Protein AF-A0A7X1TW74-F1 (afdb_monomer)

pLDDT: mean 95.09, std 2.96, range [79.56, 97.81]

Structure (mmCIF, N/CA/C/O backbone):
data_AF-A0A7X1TW74-F1
#
_entry.id   AF-A0A7X1TW74-F1
#
loop_
_atom_site.group_PDB
_atom_site.id
_atom_site.type_symbol
_atom_site.label_atom_id
_atom_site.label_alt_id
_atom_site.label_comp_id
_atom_site.label_asym_id
_atom_site.label_entity_id
_atom_site.label_seq_id
_atom_site.pdbx_PDB_ins_code
_atom_site.Cartn_x
_atom_site.Cartn_y
_atom_site.Cartn_z
_atom_site.occupancy
_atom_site.B_iso_or_equiv
_atom_site.auth_seq_id
_atom_site.auth_comp_id
_atom_site.auth_asym_id
_atom_site.auth_atom_id
_atom_site.pdbx_PDB_model_num
ATOM 1 N N . MET A 1 1 ? -10.858 0.693 2.708 1.00 92.69 1 MET A N 1
ATOM 2 C CA . MET A 1 1 ? -10.734 1.064 1.268 1.00 92.69 1 MET A CA 1
ATOM 3 C C . MET A 1 1 ? -9.280 0.888 0.865 1.00 92.69 1 MET A C 1
ATOM 5 O O . MET A 1 1 ? -8.435 1.128 1.715 1.00 92.69 1 MET A O 1
ATOM 9 N N . LYS A 1 2 ? -8.980 0.467 -0.370 1.00 95.00 2 LYS A N 1
ATOM 10 C CA . LYS A 1 2 ? -7.589 0.319 -0.832 1.00 95.00 2 LYS A CA 1
ATOM 11 C C . LYS A 1 2 ? -7.163 1.531 -1.656 1.00 95.00 2 LYS A C 1
ATOM 13 O O . LYS A 1 2 ? -7.929 1.965 -2.514 1.00 95.00 2 LYS A O 1
ATOM 18 N N . ILE A 1 3 ? -5.971 2.057 -1.389 1.00 96.38 3 ILE A N 1
ATOM 19 C CA . ILE A 1 3 ? -5.358 3.169 -2.127 1.00 96.38 3 ILE A CA 1
ATOM 20 C C . ILE A 1 3 ? -3.963 2.732 -2.567 1.00 96.38 3 ILE A C 1
ATOM 22 O O . ILE A 1 3 ? -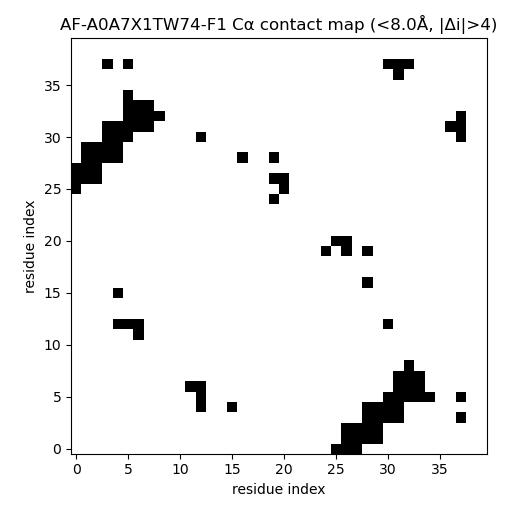3.174 2.299 -1.734 1.00 96.38 3 ILE A O 1
ATOM 26 N N . LEU A 1 4 ? -3.663 2.860 -3.859 1.00 96.88 4 LEU A N 1
ATOM 2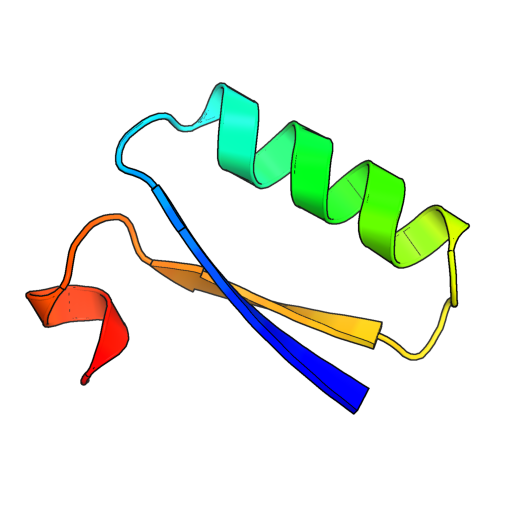7 C CA . LEU A 1 4 ? -2.319 2.680 -4.405 1.00 96.88 4 LEU A CA 1
ATOM 28 C C . LEU A 1 4 ? -1.669 4.050 -4.595 1.00 96.88 4 LEU A C 1
ATOM 30 O O . LEU A 1 4 ? -2.232 4.912 -5.271 1.00 96.88 4 LEU A O 1
ATOM 34 N N . VAL A 1 5 ? -0.491 4.236 -4.008 1.00 96.25 5 VAL A N 1
ATOM 35 C CA . VAL A 1 5 ? 0.344 5.425 -4.180 1.00 96.25 5 VAL A CA 1
ATOM 36 C C . VAL A 1 5 ? 1.561 5.046 -5.016 1.00 96.25 5 VAL A C 1
ATOM 38 O O . VAL A 1 5 ? 2.239 4.067 -4.705 1.00 96.25 5 VAL A O 1
ATOM 41 N N . VAL A 1 6 ? 1.829 5.818 -6.070 1.00 97.06 6 VAL A N 1
ATOM 42 C CA . VAL A 1 6 ? 2.965 5.601 -6.974 1.00 97.06 6 VAL A CA 1
ATOM 43 C C . VAL A 1 6 ? 3.830 6.854 -6.992 1.00 97.06 6 VAL A C 1
ATOM 45 O O . VAL A 1 6 ? 3.389 7.884 -7.499 1.00 97.06 6 VAL A O 1
ATOM 48 N N . ASP A 1 7 ? 5.029 6.770 -6.421 1.00 97.50 7 ASP A N 1
ATOM 49 C CA . ASP A 1 7 ? 6.003 7.867 -6.375 1.00 97.50 7 ASP A CA 1
ATOM 50 C C . ASP A 1 7 ? 7.421 7.298 -6.197 1.00 97.50 7 ASP A C 1
ATOM 52 O O . ASP A 1 7 ? 7.628 6.355 -5.431 1.00 97.50 7 ASP A O 1
ATOM 56 N N . ASP A 1 8 ? 8.407 7.856 -6.896 1.00 96.06 8 ASP A N 1
ATOM 57 C CA . ASP A 1 8 ? 9.803 7.413 -6.843 1.00 96.06 8 ASP A CA 1
ATOM 58 C C . ASP A 1 8 ? 10.564 7.949 -5.615 1.00 96.06 8 ASP A C 1
ATOM 60 O O . ASP A 1 8 ? 11.671 7.486 -5.315 1.00 96.06 8 ASP A O 1
ATOM 64 N N . HIS A 1 9 ? 9.966 8.868 -4.848 1.00 97.81 9 HIS A N 1
ATOM 65 C CA . HIS A 1 9 ? 10.550 9.459 -3.650 1.00 97.81 9 HIS A CA 1
ATOM 66 C C . HIS A 1 9 ? 10.059 8.766 -2.366 1.00 97.81 9 HIS A C 1
ATOM 68 O O . HIS A 1 9 ? 8.902 8.925 -1.964 1.00 97.81 9 HIS A O 1
ATOM 74 N N . PRO A 1 10 ? 10.953 8.106 -1.599 1.00 93.94 10 PRO A N 1
ATOM 75 C CA . PRO A 1 10 ? 10.574 7.413 -0.363 1.00 93.94 10 PRO A CA 1
ATOM 76 C C . PRO A 1 10 ? 9.911 8.315 0.687 1.00 93.94 10 PRO A C 1
ATOM 78 O O . PRO A 1 10 ? 9.034 7.876 1.425 1.00 93.94 10 PRO A O 1
ATOM 81 N N . LEU A 1 11 ? 10.311 9.590 0.751 1.00 96.94 11 LEU A N 1
ATOM 82 C CA . LEU A 1 11 ? 9.759 10.546 1.713 1.00 96.94 11 LEU A CA 1
ATOM 83 C C . LEU A 1 11 ? 8.275 10.849 1.447 1.00 96.94 11 LEU A C 1
ATOM 85 O O . LEU A 1 11 ? 7.515 11.049 2.394 1.00 96.94 11 LEU A O 1
ATOM 89 N N . ILE A 1 12 ? 7.864 10.879 0.177 1.00 9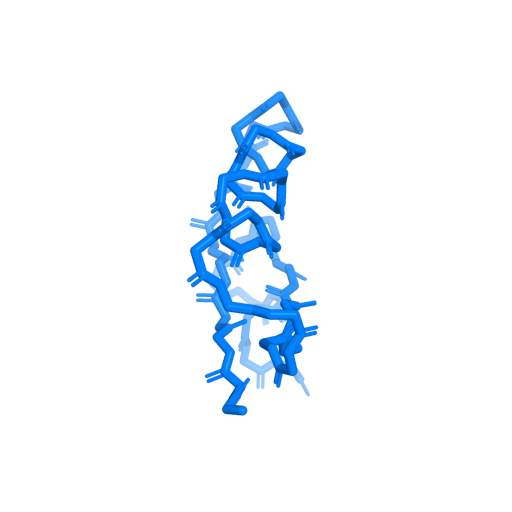6.19 12 ILE A N 1
ATOM 90 C CA . ILE A 1 12 ? 6.480 11.170 -0.214 1.00 96.19 12 ILE A CA 1
ATOM 91 C C . ILE A 1 12 ? 5.566 9.997 0.144 1.00 96.19 12 ILE A C 1
ATOM 93 O O . ILE A 1 12 ? 4.494 10.217 0.708 1.00 96.19 12 ILE A O 1
ATOM 97 N N . LEU A 1 13 ? 6.015 8.761 -0.098 1.00 95.88 13 LEU A N 1
ATOM 98 C CA . LEU A 1 13 ? 5.269 7.550 0.257 1.00 95.88 13 LEU A CA 1
ATOM 99 C C . LEU A 1 13 ? 4.971 7.486 1.762 1.00 95.88 13 LEU A C 1
ATOM 101 O O . LEU A 1 13 ? 3.817 7.314 2.158 1.00 95.88 13 LEU A O 1
ATOM 105 N N . GLU A 1 14 ? 5.979 7.719 2.606 1.00 95.50 14 GLU A N 1
ATOM 106 C CA . GLU A 1 14 ? 5.807 7.707 4.065 1.00 95.50 14 GLU A CA 1
ATOM 107 C C . GLU A 1 14 ? 4.882 8.832 4.556 1.00 95.50 14 GLU A C 1
ATOM 109 O O . GLU A 1 14 ? 4.010 8.604 5.401 1.00 95.50 14 GLU A O 1
ATOM 114 N N . ALA A 1 15 ? 5.013 10.040 3.995 1.00 96.62 15 ALA A N 1
ATOM 115 C CA . ALA A 1 15 ? 4.142 11.162 4.339 1.00 96.62 15 ALA A CA 1
ATOM 116 C C . ALA A 1 15 ? 2.676 10.878 3.974 1.00 96.62 15 ALA A C 1
ATOM 118 O O . ALA A 1 15 ? 1.780 11.085 4.797 1.00 96.62 15 ALA A O 1
ATOM 119 N N . LEU A 1 16 ? 2.420 10.360 2.768 1.00 96.44 16 LEU A N 1
ATOM 120 C CA . LEU A 1 16 ? 1.069 10.022 2.318 1.00 96.44 16 LEU A CA 1
ATOM 121 C C . LEU A 1 16 ? 0.467 8.889 3.143 1.00 96.44 16 LEU A C 1
ATOM 123 O O . LEU A 1 16 ? -0.699 8.965 3.519 1.00 96.44 16 LEU A O 1
ATOM 127 N N . LYS A 1 17 ? 1.254 7.876 3.501 1.00 94.31 17 LYS A N 1
ATOM 128 C CA . LYS A 1 17 ? 0.809 6.792 4.380 1.00 94.31 17 LYS A CA 1
ATOM 129 C C . LYS A 1 17 ? 0.336 7.309 5.736 1.00 94.31 17 LYS A C 1
ATOM 131 O O . LYS A 1 17 ? -0.704 6.865 6.221 1.00 94.31 17 LYS A O 1
ATOM 136 N N . GLN A 1 18 ? 1.066 8.250 6.335 1.00 94.81 18 GLN A N 1
ATOM 137 C CA . GLN A 1 18 ? 0.674 8.862 7.603 1.00 94.81 18 GLN A CA 1
ATOM 138 C C . GLN A 1 18 ? -0.621 9.673 7.455 1.00 94.81 18 GLN A C 1
ATOM 140 O O . GLN A 1 18 ? -1.581 9.427 8.181 1.00 94.81 18 GLN A O 1
ATOM 145 N N . VAL A 1 19 ? -0.685 10.562 6.459 1.00 96.19 19 VAL A N 1
ATOM 146 C CA . VAL A 1 19 ? -1.868 11.400 6.196 1.00 96.19 19 VAL A CA 1
ATOM 147 C C . VAL A 1 19 ? -3.116 10.553 5.914 1.00 96.19 19 VAL A C 1
ATOM 149 O O . VAL A 1 19 ? -4.198 10.856 6.412 1.00 96.19 19 VAL A O 1
ATOM 152 N N . LEU A 1 20 ? -2.982 9.475 5.137 1.00 95.44 20 LEU A N 1
ATOM 153 C CA . LEU A 1 20 ? -4.099 8.598 4.779 1.00 95.44 20 LEU A CA 1
ATOM 154 C C . LEU A 1 20 ? -4.594 7.759 5.963 1.00 95.44 20 LEU A C 1
ATOM 156 O O . LEU A 1 20 ? -5.800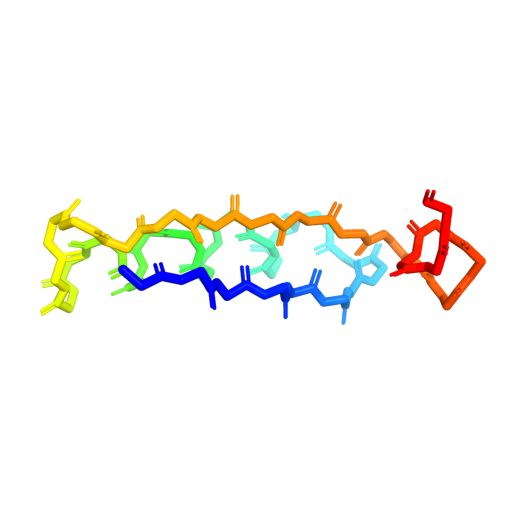 7.552 6.086 1.00 95.44 20 LEU A O 1
ATOM 160 N N . ARG A 1 21 ? -3.703 7.317 6.858 1.00 91.75 21 ARG A N 1
ATOM 161 C CA . ARG A 1 21 ? -4.110 6.663 8.113 1.00 91.75 21 ARG A CA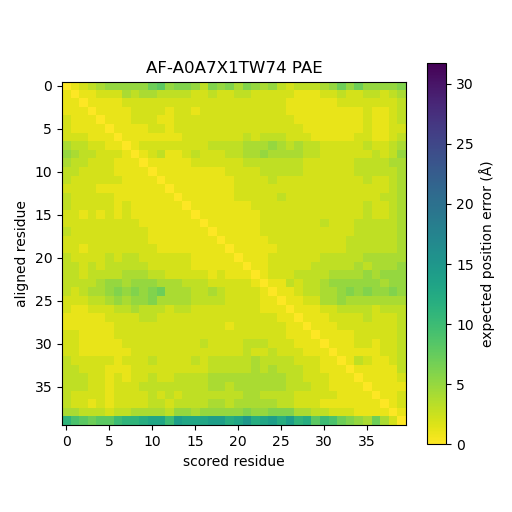 1
ATOM 162 C C . ARG A 1 21 ? -4.866 7.615 9.033 1.00 91.75 21 ARG A C 1
ATOM 164 O O . ARG A 1 21 ? -5.864 7.209 9.621 1.00 91.75 21 ARG A O 1
ATOM 171 N N . ASP A 1 22 ? -4.409 8.863 9.130 1.00 94.56 22 ASP A N 1
ATOM 172 C CA . ASP A 1 22 ? -5.051 9.888 9.960 1.00 94.56 22 ASP A CA 1
ATOM 173 C C . ASP A 1 22 ? -6.428 10.293 9.402 1.00 94.56 22 ASP A C 1
ATOM 175 O O . ASP A 1 22 ? -7.331 10.636 10.165 1.00 94.56 22 ASP A O 1
ATOM 179 N N . LEU A 1 23 ? -6.618 10.208 8.078 1.00 95.06 23 LEU A N 1
ATOM 180 C CA . LEU A 1 23 ? -7.906 10.445 7.423 1.00 95.06 23 LEU A CA 1
ATOM 181 C C . LEU A 1 23 ? -8.944 9.370 7.773 1.00 95.06 23 LEU A C 1
ATOM 183 O O . LEU A 1 23 ? -10.094 9.700 8.066 1.00 95.06 23 LEU A O 1
ATOM 187 N N . HIS A 1 24 ? -8.571 8.091 7.689 1.00 94.75 24 HIS A N 1
ATOM 188 C CA . HIS A 1 24 ? -9.459 6.986 8.042 1.00 94.75 24 HIS A CA 1
ATOM 189 C C . HIS A 1 24 ? -8.652 5.718 8.382 1.00 94.75 24 HIS A C 1
ATOM 191 O O . HIS A 1 24 ? -7.916 5.220 7.526 1.00 94.75 24 HIS A O 1
ATOM 197 N N . PRO A 1 25 ? -8.838 5.118 9.574 1.00 88.69 25 PRO A N 1
ATOM 198 C CA . PRO A 1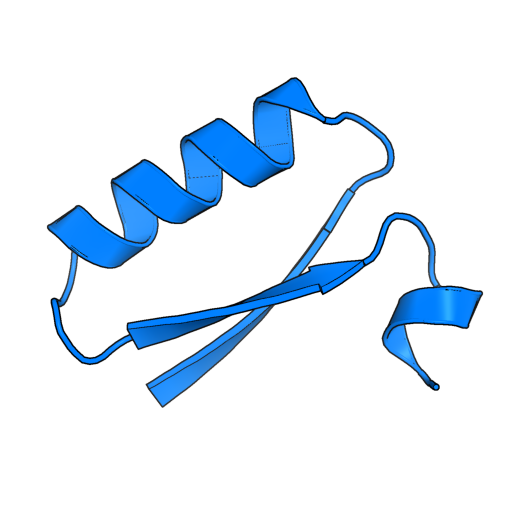 25 ? -7.985 4.027 10.060 1.00 88.69 25 PRO A CA 1
ATOM 199 C C . PRO A 1 25 ? -8.061 2.744 9.215 1.00 88.69 25 PRO A C 1
ATOM 201 O O . PRO A 1 25 ? -7.077 2.019 9.120 1.00 88.69 25 PRO A O 1
ATOM 204 N N . ASP A 1 26 ? -9.193 2.488 8.550 1.00 94.75 26 ASP A N 1
ATOM 205 C CA . ASP A 1 26 ? -9.382 1.301 7.692 1.00 94.75 26 ASP A CA 1
ATOM 206 C C . ASP A 1 26 ? -8.916 1.490 6.228 1.00 94.75 26 ASP A C 1
ATOM 208 O O . ASP A 1 26 ? -9.332 0.751 5.320 1.00 94.75 26 ASP A O 1
ATOM 212 N N . ILE A 1 27 ? -8.119 2.525 5.945 1.00 95.38 27 ILE A N 1
ATOM 213 C CA . ILE A 1 27 ? -7.456 2.668 4.644 1.00 95.38 27 ILE A CA 1
ATOM 214 C C . ILE A 1 27 ? -6.234 1.748 4.600 1.00 95.38 27 ILE A C 1
ATOM 216 O O . ILE A 1 27 ? -5.301 1.867 5.390 1.00 95.38 27 ILE A O 1
ATOM 220 N N . GLU A 1 28 ? -6.228 0.851 3.620 1.00 95.31 28 GLU A N 1
ATOM 221 C CA . GLU A 1 28 ? -5.070 0.038 3.266 1.00 95.31 28 GLU A CA 1
ATOM 222 C C . GLU A 1 28 ? -4.289 0.771 2.172 1.00 95.31 28 GLU A C 1
ATOM 224 O O . GLU A 1 28 ? -4.819 1.021 1.085 1.00 95.31 28 GLU A O 1
ATOM 229 N N . VAL A 1 29 ? -3.044 1.13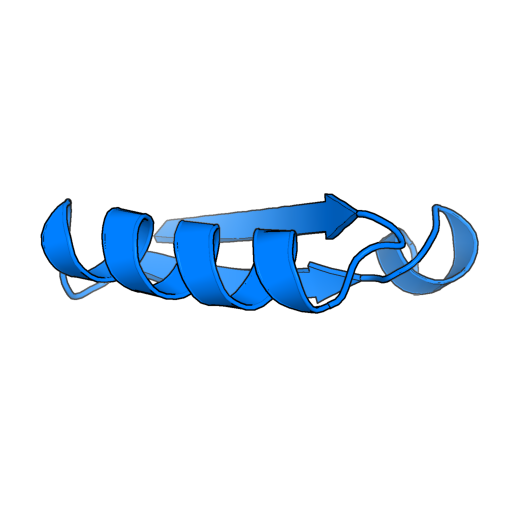6 2.477 1.00 94.75 29 VAL A N 1
ATOM 230 C CA . VAL A 1 29 ? -2.148 1.829 1.545 1.00 94.75 29 VAL A CA 1
ATOM 231 C C . VAL A 1 29 ? -1.200 0.812 0.916 1.00 94.75 29 VAL A C 1
ATOM 233 O O . VAL A 1 29 ? -0.469 0.121 1.625 1.00 94.75 29 VAL A O 1
ATOM 236 N N . LEU A 1 30 ? -1.232 0.737 -0.410 1.00 95.94 30 LEU A N 1
ATOM 237 C CA . LEU A 1 30 ? -0.291 0.013 -1.258 1.00 95.94 30 LEU A CA 1
ATOM 238 C C . LEU A 1 30 ? 0.676 1.031 -1.870 1.00 95.94 30 LEU A C 1
ATOM 240 O O . LEU A 1 30 ? 0.275 2.150 -2.191 1.00 95.94 30 LEU A O 1
ATOM 244 N N . GLU A 1 31 ? 1.937 0.650 -2.041 1.00 95.62 31 GLU A N 1
ATOM 245 C CA . GLU A 1 31 ? 3.000 1.551 -2.490 1.00 95.62 31 GLU A CA 1
ATOM 246 C C . GLU A 1 31 ? 3.744 0.941 -3.679 1.00 95.62 31 GLU A C 1
ATOM 248 O O . GLU A 1 31 ? 4.084 -0.244 -3.668 1.00 95.62 31 GLU A O 1
ATOM 253 N N . ALA A 1 32 ? 4.038 1.770 -4.676 1.00 96.81 32 ALA A N 1
ATOM 254 C CA . ALA A 1 32 ? 4.910 1.439 -5.792 1.00 96.81 32 ALA A CA 1
ATOM 255 C C . ALA A 1 32 ? 5.857 2.609 -6.090 1.00 96.81 32 ALA A C 1
ATOM 257 O O . ALA A 1 32 ? 5.508 3.769 -5.880 1.00 96.81 32 ALA A O 1
ATOM 258 N N . ARG A 1 33 ? 7.062 2.309 -6.582 1.00 96.25 33 ARG A N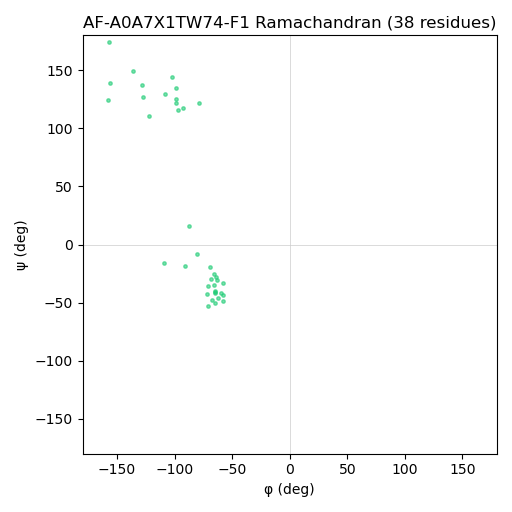 1
ATOM 259 C CA . ARG A 1 33 ? 8.066 3.325 -6.939 1.00 96.25 33 ARG A CA 1
ATOM 260 C C . ARG A 1 33 ? 7.983 3.789 -8.383 1.00 96.25 33 ARG A C 1
ATOM 262 O O . ARG A 1 33 ? 8.536 4.822 -8.733 1.00 96.25 33 ARG A O 1
ATOM 269 N N . ASP A 1 34 ? 7.330 3.006 -9.227 1.00 96.12 34 ASP A N 1
ATOM 270 C CA . ASP A 1 34 ? 7.186 3.285 -10.644 1.00 96.12 34 ASP A CA 1
ATOM 271 C C . ASP A 1 34 ? 5.959 2.565 -11.214 1.00 96.12 34 ASP A C 1
ATOM 273 O O . ASP A 1 34 ? 5.285 1.783 -10.537 1.00 96.12 34 ASP A O 1
ATOM 277 N N . AL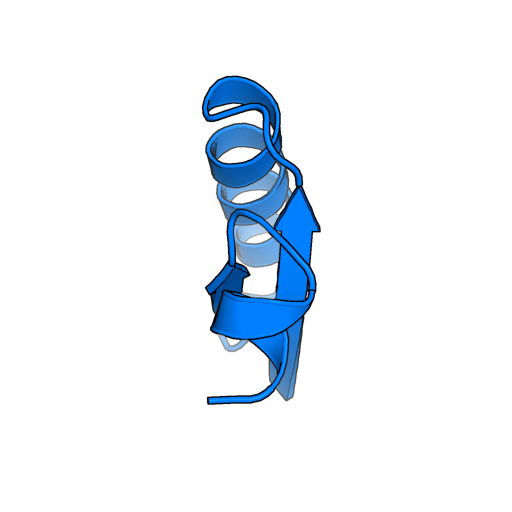A A 1 35 ? 5.662 2.847 -12.482 1.00 96.56 35 ALA A N 1
ATOM 278 C CA . ALA A 1 35 ? 4.522 2.268 -13.180 1.00 96.56 35 ALA A CA 1
ATOM 279 C C . ALA A 1 35 ? 4.633 0.747 -13.379 1.00 96.56 35 ALA A C 1
ATOM 281 O O . ALA A 1 35 ? 3.605 0.090 -13.501 1.00 96.56 35 ALA A O 1
ATOM 282 N N . THR A 1 36 ? 5.846 0.188 -13.415 1.00 97.25 36 THR A N 1
ATOM 283 C CA . THR A 1 36 ? 6.046 -1.259 -13.570 1.00 97.25 36 THR A CA 1
ATOM 284 C C . THR A 1 36 ? 5.616 -1.958 -12.290 1.00 97.25 36 THR A C 1
ATOM 286 O O . THR A 1 36 ? 4.736 -2.811 -12.326 1.00 97.25 36 THR A O 1
ATOM 289 N N . GLN A 1 37 ? 6.147 -1.513 -11.149 1.00 96.12 37 GLN A N 1
ATOM 290 C CA . GLN A 1 37 ? 5.786 -2.042 -9.837 1.00 96.12 37 GLN A CA 1
ATOM 291 C C . GLN A 1 37 ? 4.302 -1.804 -9.502 1.00 96.12 37 GLN A C 1
ATOM 293 O O . GLN A 1 37 ? 3.701 -2.587 -8.780 1.00 96.12 37 GLN A O 1
ATOM 298 N N . ALA A 1 38 ? 3.696 -0.727 -10.011 1.00 95.62 38 ALA A N 1
ATOM 299 C CA . ALA A 1 38 ? 2.290 -0.406 -9.761 1.00 95.62 38 ALA A CA 1
ATOM 300 C C . ALA A 1 38 ? 1.292 -1.367 -10.434 1.00 95.62 38 ALA A C 1
ATOM 302 O O . ALA A 1 38 ? 0.117 -1.370 -10.065 1.00 95.62 38 ALA A O 1
ATOM 303 N N . ILE A 1 39 ? 1.732 -2.109 -11.454 1.00 94.94 39 ILE A N 1
ATOM 304 C CA . ILE A 1 39 ? 0.880 -2.972 -12.285 1.00 94.94 39 ILE A CA 1
ATOM 305 C C . ILE A 1 39 ? 1.139 -4.470 -12.010 1.00 94.94 39 ILE A C 1
ATOM 307 O O . ILE A 1 39 ? 0.299 -5.290 -12.384 1.00 94.94 39 ILE A O 1
ATOM 311 N N . GLU A 1 40 ? 2.257 -4.824 -11.363 1.00 79.56 40 GLU A N 1
ATOM 312 C CA . GLU A 1 40 ? 2.537 -6.185 -10.855 1.00 79.56 40 GLU A CA 1
ATOM 313 C C . GLU A 1 40 ? 1.587 -6.607 -9.721 1.00 79.56 40 GLU A C 1
ATOM 315 O O . GLU A 1 40 ? 1.148 -7.782 -9.750 1.00 79.56 40 GLU A O 1
#

Mean predicted aligned error: 2.4 Å

Foldseek 3Di:
DEDEDEALDPVVLVVVVVVVCVVPVPYHYHYHDDPVRSVD

Solvent-accessible surface area (backbone atoms only — not comparable to full-atom values): 2445 Å² total; per-residue (Å²): 90,83,46,80,47,73,50,76,47,72,70,57,55,55,52,49,52,52,55,46,40,73,72,39,78,70,48,46,78,45,81,21,56,42,75,68,63,64,71,110

Radius of gyration: 10.13 Å; Cα contacts (8 Å, |Δi|>4): 49; chains: 1; bounding box: 21×18×24 Å

Nearest PDB structures (foldseek):
  3cnb-assembly3_C  TM=8.880E-01  e=8.138E-01  Colwellia psychrerythraea 34H
  2qsj-assembly2_A  TM=9.369E-01  e=1.431E+00  Ruegeria pomeroyi DSS-3
  1nas-assembly1_A  TM=8.504E-01  e=2.035E+00  Mus musculus
  7w3w-assembly1_A  TM=5.733E-01  e=8.339E+00  Vibrio metschnikovii
  8b5s-assembly1_A  TM=3.467E-01  e=6.289E+00  Pseudomonas aeruginosa

Secondary structure (DSSP, 8-state):
-EEEEE-S-HHHHHHHHHHHHHH-TTPEEEEESSTTTTT-

Sequence (40 aa):
MKILVVDDHPLILEALKQVLRDLHPDIEVLEARDATQAIE